Protein AF-A0A0A9YC01-F1 (afdb_monomer_lite)

Radius of gyration: 31.54 Å; chains: 1; bounding box: 57×71×94 Å

InterPro domains:
  IPR046341 SET domain superfamily [SSF82199] (82-150)

pLDDT: mean 72.26, std 22.86, range [33.53, 97.56]

Sequence (169 aa):
MDTLAARDDDSTATSVPEMNAGSTCDSDDGIACEVISNASHTYNSSEVHGPSQYFNRKQLAPLSVLPMAVQPTRMVVHDPRERFQALIQWLRKHGATFGKLDIVEIDSTNRGIVATEDVADDETLLYIPKNLIITSEVARSSEIGTAITKSGIQLRSKHSYIASFLLAE

Foldseek 3Di:
DDDDDDDDDDDDDDDDDDDDDDDDDDDDDDDDDDDDDDDDDDDDDDDDDDDPPDDPPPDDDPPPDDDDDPDPDPPPPDDPVVVVVVVVVVQVVVPKDQPQWDWDDPDPPDIDIDGNDDDDPPDDRIDGDPVVDDDLVNLCPDPQNVVCVVVVDDDPDSVVSVVSSVVVD

Structure (mmCIF, N/CA/C/O backbone):
data_AF-A0A0A9YC01-F1
#
_entry.id   AF-A0A0A9YC01-F1
#
loop_
_atom_site.group_PDB
_atom_site.id
_atom_site.type_symbol
_atom_site.label_atom_id
_atom_site.label_alt_id
_atom_site.label_comp_id
_atom_site.label_asym_id
_atom_site.label_entity_id
_atom_site.label_seq_id
_atom_site.pdbx_PDB_ins_code
_atom_site.Cartn_x
_atom_site.Cartn_y
_atom_site.Cartn_z
_atom_site.occupancy
_atom_site.B_iso_or_equiv
_atom_site.auth_seq_id
_atom_site.auth_comp_id
_atom_site.auth_asym_id
_atom_site.auth_atom_id
_atom_site.pdbx_PDB_model_num
ATOM 1 N N . MET A 1 1 ? 39.406 45.036 -47.400 1.00 53.56 1 MET A N 1
ATOM 2 C CA . MET A 1 1 ? 40.001 45.816 -46.299 1.00 53.56 1 MET A CA 1
ATOM 3 C C . MET A 1 1 ? 39.204 47.097 -46.220 1.00 53.56 1 MET A C 1
ATOM 5 O O . MET A 1 1 ? 39.478 48.003 -46.980 1.00 53.56 1 MET A O 1
ATOM 9 N N . ASP A 1 2 ? 38.159 47.046 -45.407 1.00 44.94 2 ASP A N 1
ATOM 10 C CA . ASP A 1 2 ? 37.061 47.997 -45.174 1.00 44.94 2 ASP A CA 1
ATOM 11 C C . ASP A 1 2 ? 36.289 47.294 -44.023 1.00 44.94 2 ASP A C 1
ATOM 13 O O . ASP A 1 2 ? 36.198 46.066 -44.055 1.00 44.94 2 ASP A O 1
ATOM 17 N N . THR A 1 3 ? 35.813 47.866 -42.918 1.00 52.41 3 THR A N 1
ATOM 18 C CA . THR A 1 3 ? 35.442 49.237 -42.574 1.00 52.41 3 THR A CA 1
ATOM 19 C C . THR A 1 3 ? 35.397 49.350 -41.038 1.00 52.41 3 THR A C 1
ATOM 21 O O . THR A 1 3 ? 35.182 48.367 -40.331 1.00 52.41 3 THR A O 1
ATOM 24 N N . LEU A 1 4 ? 35.586 50.576 -40.555 1.00 53.69 4 LEU A N 1
ATOM 25 C CA . LEU A 1 4 ? 35.363 51.108 -39.205 1.00 53.69 4 LEU A CA 1
ATOM 26 C C . LEU A 1 4 ? 34.050 50.658 -38.526 1.00 53.69 4 LEU A C 1
ATOM 28 O O . LEU A 1 4 ? 33.025 50.576 -39.195 1.00 53.69 4 LEU A O 1
ATOM 32 N N . ALA A 1 5 ? 34.037 50.564 -37.190 1.00 53.81 5 ALA A N 1
ATOM 33 C CA . ALA A 1 5 ? 33.468 51.602 -36.307 1.00 53.81 5 ALA A CA 1
ATOM 34 C C . ALA A 1 5 ? 33.133 51.065 -34.901 1.00 53.81 5 ALA A C 1
ATOM 36 O O . ALA A 1 5 ? 32.522 50.013 -34.736 1.00 53.81 5 ALA A O 1
ATOM 37 N N . ALA A 1 6 ? 33.529 51.853 -33.905 1.00 57.91 6 ALA A N 1
ATOM 38 C CA . ALA A 1 6 ? 33.191 51.739 -32.494 1.00 57.91 6 ALA A CA 1
ATOM 39 C C . ALA A 1 6 ? 31.747 52.188 -32.186 1.00 57.91 6 ALA A C 1
ATOM 41 O O . ALA A 1 6 ? 31.170 52.956 -32.962 1.00 57.91 6 ALA A O 1
ATOM 42 N N . ARG A 1 7 ? 31.226 51.745 -31.029 1.00 53.31 7 ARG A N 1
ATOM 43 C CA . ARG A 1 7 ? 30.241 52.398 -30.129 1.00 53.31 7 ARG A CA 1
ATOM 44 C C . ARG A 1 7 ? 29.934 51.419 -28.984 1.00 53.31 7 ARG A C 1
ATOM 46 O O . ARG A 1 7 ? 29.529 50.296 -29.260 1.00 53.31 7 ARG A O 1
ATOM 53 N N . ASP A 1 8 ? 30.437 51.655 -27.777 1.00 53.22 8 ASP A N 1
ATOM 54 C CA . ASP A 1 8 ? 29.921 52.546 -26.718 1.00 53.22 8 ASP A CA 1
ATOM 55 C C . ASP A 1 8 ? 28.608 52.051 -26.090 1.00 53.22 8 ASP A C 1
ATOM 57 O O . ASP A 1 8 ? 27.549 52.071 -26.715 1.00 53.22 8 ASP A O 1
ATOM 61 N N . ASP A 1 9 ? 28.779 51.583 -24.851 1.00 58.91 9 ASP A N 1
ATOM 62 C CA . ASP A 1 9 ? 27.928 51.660 -23.660 1.00 58.91 9 ASP A CA 1
ATOM 63 C C . ASP A 1 9 ? 26.501 52.220 -23.808 1.00 58.91 9 ASP A C 1
ATOM 65 O O . ASP A 1 9 ? 26.312 53.377 -24.179 1.00 58.91 9 ASP A O 1
ATOM 69 N N . ASP A 1 10 ? 25.510 51.465 -23.317 1.00 53.53 10 ASP A N 1
ATOM 70 C CA . ASP A 1 10 ? 24.483 52.071 -22.465 1.00 53.53 10 ASP A CA 1
ATOM 71 C C . ASP A 1 10 ? 23.926 51.087 -21.427 1.00 53.53 10 ASP A C 1
ATOM 73 O O . ASP A 1 10 ? 23.672 49.906 -21.672 1.00 53.53 10 ASP A O 1
ATOM 77 N N . SER A 1 11 ? 23.777 51.639 -20.234 1.00 54.09 11 SER A N 1
ATOM 78 C CA . SER A 1 11 ? 23.352 51.050 -18.983 1.00 54.09 11 SER A CA 1
ATOM 79 C C . SER A 1 11 ? 21.847 51.238 -18.846 1.00 54.09 11 SER A C 1
ATOM 81 O O . SER A 1 11 ? 21.356 52.355 -18.944 1.00 54.09 11 SER A O 1
ATOM 83 N N . THR A 1 12 ? 21.090 50.185 -18.545 1.00 55.53 12 THR A N 1
ATOM 84 C CA . THR A 1 12 ? 19.747 50.357 -17.969 1.00 55.53 12 THR A CA 1
ATOM 85 C C . THR A 1 12 ? 19.464 49.267 -16.947 1.00 55.53 12 THR A C 1
ATOM 87 O O . THR A 1 12 ? 18.975 48.176 -17.238 1.00 55.53 12 THR A O 1
ATOM 90 N N . ALA A 1 13 ? 19.777 49.606 -15.696 1.00 51.44 13 ALA A N 1
ATOM 91 C CA . ALA A 1 13 ? 19.195 48.989 -14.520 1.00 51.44 13 ALA A CA 1
ATOM 92 C C . ALA A 1 13 ? 17.668 49.109 -14.613 1.00 51.44 13 ALA A C 1
ATOM 94 O O . ALA A 1 13 ? 17.114 50.202 -14.509 1.00 51.44 13 ALA A O 1
ATOM 95 N N . THR A 1 14 ? 16.993 47.982 -14.827 1.00 50.03 14 THR A N 1
ATOM 96 C CA . THR A 1 14 ? 15.535 47.913 -14.734 1.00 50.03 14 THR A CA 1
ATOM 97 C C . THR A 1 14 ? 15.190 47.471 -13.319 1.00 50.03 14 THR A C 1
ATOM 99 O O . THR A 1 14 ? 15.386 46.320 -12.934 1.00 50.03 14 THR A O 1
ATOM 102 N N . SER A 1 15 ? 14.738 48.436 -12.528 1.00 48.41 15 SER A N 1
ATOM 103 C CA . SER A 1 15 ? 14.103 48.264 -11.230 1.00 48.41 15 SER A CA 1
ATOM 104 C C . SER A 1 15 ? 12.885 47.347 -11.363 1.00 48.41 15 SER A C 1
ATOM 106 O O . SER A 1 15 ? 11.925 47.658 -12.065 1.0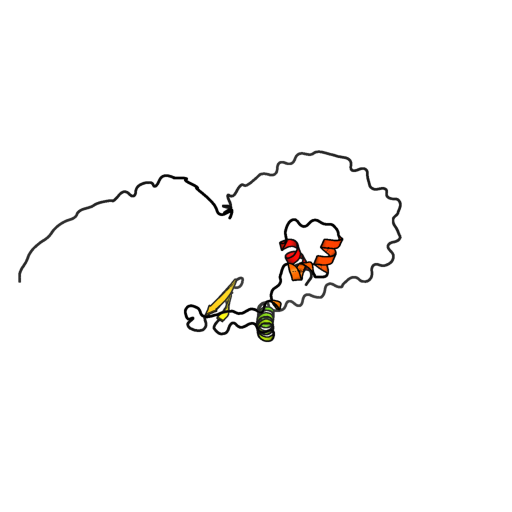0 48.41 15 SER A O 1
ATOM 108 N N . VAL A 1 16 ? 12.933 46.202 -10.684 1.00 56.03 16 VAL A N 1
ATOM 109 C CA . VAL A 1 16 ? 11.791 45.292 -10.560 1.00 56.03 16 VAL A CA 1
ATOM 110 C C . VAL A 1 16 ? 10.812 45.891 -9.541 1.00 56.03 16 VAL A C 1
ATOM 112 O O . VAL A 1 16 ? 11.242 46.235 -8.438 1.00 56.03 16 VAL A O 1
ATOM 115 N N . PRO A 1 17 ? 9.522 46.048 -9.879 1.00 55.78 17 PRO A N 1
ATOM 116 C CA . PRO A 1 17 ? 8.529 46.589 -8.962 1.00 55.78 17 PRO A CA 1
ATOM 117 C C . PRO A 1 17 ? 8.133 45.577 -7.877 1.00 55.78 17 PRO A C 1
ATOM 119 O O . PRO A 1 17 ? 7.863 44.409 -8.159 1.00 55.78 17 PRO A O 1
ATOM 122 N N . GLU A 1 18 ? 8.053 46.075 -6.639 1.00 49.81 18 GLU A N 1
ATOM 123 C CA . GLU A 1 18 ? 7.327 45.474 -5.516 1.00 49.81 18 GLU A CA 1
ATOM 124 C C . GLU A 1 18 ? 5.909 45.081 -5.955 1.00 49.81 18 GLU A C 1
ATOM 126 O O . GLU A 1 18 ? 5.060 45.936 -6.222 1.00 49.81 18 GLU A O 1
ATOM 131 N N . MET A 1 19 ? 5.637 43.776 -6.017 1.00 45.41 19 MET A N 1
ATOM 132 C CA . MET A 1 19 ? 4.277 43.265 -6.142 1.00 45.41 19 MET A CA 1
ATOM 133 C C . MET A 1 19 ? 3.652 43.158 -4.757 1.00 45.41 19 MET A C 1
ATOM 135 O O . MET A 1 19 ? 3.989 42.306 -3.937 1.00 45.41 19 MET A O 1
ATOM 139 N N . ASN A 1 20 ? 2.743 44.099 -4.538 1.00 47.31 20 ASN A N 1
ATOM 140 C CA . ASN A 1 20 ? 1.895 44.256 -3.378 1.00 47.31 20 ASN A CA 1
ATOM 141 C C . ASN A 1 20 ? 0.889 43.098 -3.260 1.00 47.31 20 ASN A C 1
ATOM 143 O O . ASN A 1 20 ? 0.374 42.590 -4.259 1.00 47.31 20 ASN A O 1
ATOM 147 N N . ALA A 1 21 ? 0.601 42.717 -2.018 1.00 49.75 21 ALA A N 1
ATOM 148 C CA . ALA A 1 21 ? -0.351 41.684 -1.646 1.00 49.75 21 ALA A CA 1
ATOM 149 C C . ALA A 1 21 ? -1.779 42.071 -2.072 1.00 49.75 21 ALA A C 1
ATOM 151 O O . ALA A 1 21 ? -2.364 43.019 -1.551 1.00 49.75 21 ALA A O 1
ATOM 152 N N . GLY A 1 22 ? -2.343 41.312 -3.013 1.00 43.59 22 GLY A N 1
ATOM 153 C CA . GLY A 1 22 ? -3.722 41.430 -3.481 1.00 43.59 22 GLY A CA 1
ATOM 154 C C . GLY A 1 22 ? -4.487 40.141 -3.216 1.00 43.59 22 GLY A C 1
ATOM 155 O O . GLY A 1 22 ? -4.502 39.236 -4.041 1.00 43.59 22 GLY A O 1
ATOM 156 N N . SER A 1 23 ? -5.098 40.070 -2.036 1.00 48.59 23 SER A N 1
ATOM 157 C CA . SER A 1 23 ? -6.097 39.077 -1.646 1.00 48.59 23 SER A CA 1
ATOM 158 C C . SER A 1 23 ? -7.408 39.323 -2.400 1.00 48.59 23 SER A C 1
ATOM 160 O O . SER A 1 23 ? -8.100 40.295 -2.102 1.00 48.59 23 SER A O 1
ATOM 162 N N . THR A 1 24 ? -7.794 38.405 -3.287 1.00 46.06 24 THR A N 1
ATOM 163 C CA . THR A 1 24 ? -9.198 38.177 -3.669 1.00 46.06 24 THR A CA 1
ATOM 164 C C . THR A 1 24 ? -9.437 36.677 -3.766 1.00 46.06 24 THR A C 1
ATOM 166 O O . THR A 1 24 ? -8.980 36.022 -4.701 1.00 46.06 24 THR A O 1
ATOM 169 N N . CYS A 1 25 ? -10.112 36.139 -2.756 1.00 41.53 25 CYS A N 1
ATOM 170 C CA . CYS A 1 25 ? -10.679 34.805 -2.735 1.00 41.53 25 CYS A CA 1
ATOM 171 C C . CYS A 1 25 ? -12.145 34.919 -3.159 1.00 41.53 25 CYS A C 1
ATOM 173 O O . CYS A 1 25 ? -12.933 35.544 -2.456 1.00 41.53 25 CYS A O 1
ATOM 175 N N . ASP A 1 26 ? -12.495 34.323 -4.297 1.00 36.66 26 ASP A N 1
ATOM 176 C CA . ASP A 1 26 ? -13.886 34.093 -4.679 1.00 36.66 26 ASP A CA 1
ATOM 177 C C . ASP A 1 26 ? -14.043 32.653 -5.190 1.00 36.66 26 ASP A C 1
ATOM 179 O O . ASP A 1 26 ? -13.458 32.262 -6.199 1.00 36.66 26 ASP A O 1
ATOM 183 N N . SER A 1 27 ? -14.835 31.914 -4.411 1.00 47.81 27 SER A N 1
ATOM 184 C CA . SER A 1 27 ? -15.658 30.741 -4.723 1.00 47.81 27 SER A CA 1
ATOM 185 C C . SER A 1 27 ? -15.064 29.359 -5.041 1.00 47.81 27 SER A C 1
ATOM 187 O O . SER A 1 27 ? -14.487 29.101 -6.091 1.00 47.81 27 SER A O 1
ATOM 189 N N . ASP A 1 28 ? -15.435 28.454 -4.124 1.00 49.78 28 ASP A N 1
ATOM 190 C CA . ASP A 1 28 ? -16.033 27.136 -4.377 1.00 49.78 28 ASP A CA 1
ATOM 191 C C . ASP A 1 28 ? -15.134 26.029 -4.932 1.00 49.78 28 ASP A C 1
ATOM 193 O O . ASP A 1 28 ? -15.260 25.624 -6.077 1.00 49.78 28 ASP A O 1
ATOM 197 N N . ASP A 1 29 ? -14.291 25.469 -4.059 1.00 47.25 29 ASP A N 1
ATOM 198 C CA . ASP A 1 29 ? -14.297 24.023 -3.796 1.00 47.25 29 ASP A CA 1
ATOM 199 C C . ASP A 1 29 ? -13.506 23.721 -2.511 1.00 47.25 29 ASP A C 1
ATOM 201 O O . ASP A 1 29 ? -12.333 24.063 -2.355 1.00 47.25 29 ASP A O 1
ATOM 205 N N . GLY A 1 30 ? -14.189 23.125 -1.532 1.00 48.56 30 GLY A N 1
ATOM 206 C CA . GLY A 1 30 ? -13.723 22.952 -0.157 1.00 48.56 30 GLY A CA 1
ATOM 207 C C . GLY A 1 30 ? -12.569 21.963 0.015 1.00 48.56 30 GLY A C 1
ATOM 208 O O . GLY A 1 30 ? -12.777 20.847 0.492 1.00 48.56 30 GLY A O 1
ATOM 209 N N . ILE A 1 31 ? -11.343 22.402 -0.270 1.00 43.34 31 ILE A N 1
ATOM 210 C CA . ILE A 1 31 ? -10.109 21.746 0.175 1.00 43.34 31 ILE A CA 1
ATOM 211 C C . ILE A 1 31 ? -9.271 22.766 0.948 1.00 43.34 31 ILE A C 1
ATOM 213 O O . ILE A 1 31 ? -8.643 23.657 0.382 1.00 43.34 31 ILE A O 1
ATOM 217 N N . ALA A 1 32 ? -9.291 22.646 2.276 1.00 37.47 32 ALA A N 1
ATOM 218 C CA . ALA A 1 32 ? -8.496 23.474 3.170 1.00 37.47 32 ALA A CA 1
ATOM 219 C C . ALA A 1 32 ? -6.999 23.158 3.006 1.00 37.47 32 ALA A C 1
ATOM 221 O O . ALA A 1 32 ? -6.523 22.103 3.424 1.00 37.47 32 ALA A O 1
ATOM 222 N N . CYS A 1 33 ? -6.259 24.095 2.414 1.00 35.12 33 CYS A N 1
ATOM 223 C CA . CYS A 1 33 ? -4.809 24.190 2.539 1.00 35.12 33 CYS A CA 1
ATOM 224 C C . CYS A 1 33 ? -4.473 24.814 3.900 1.00 35.12 33 CYS A C 1
ATOM 226 O O . CYS A 1 33 ? -4.524 26.034 4.049 1.00 35.12 33 CYS A O 1
ATOM 228 N N . GLU A 1 34 ? -4.120 24.002 4.898 1.00 38.44 34 GLU A N 1
ATOM 229 C CA . GLU A 1 34 ? -3.491 24.516 6.118 1.00 38.44 34 GLU A CA 1
ATOM 230 C C . GLU A 1 34 ? -1.980 24.658 5.911 1.00 38.44 34 GLU A C 1
ATOM 232 O O . GLU A 1 34 ? -1.221 23.692 5.828 1.00 38.44 34 GLU A O 1
ATOM 237 N N . VAL A 1 35 ? -1.560 25.918 5.826 1.00 37.72 35 VAL A N 1
ATOM 238 C CA . VAL A 1 35 ? -0.180 26.373 5.965 1.00 37.72 35 VAL A CA 1
ATOM 239 C C . VAL A 1 35 ? 0.242 26.160 7.420 1.00 37.72 35 VAL A C 1
ATOM 241 O O . VAL A 1 35 ? -0.359 26.717 8.336 1.00 37.72 35 VAL A O 1
ATOM 244 N N . ILE A 1 36 ? 1.288 25.364 7.646 1.00 36.97 36 ILE A N 1
ATOM 245 C CA . ILE A 1 36 ? 1.838 25.120 8.984 1.00 36.97 36 ILE A CA 1
ATOM 246 C C . ILE A 1 36 ? 2.672 26.340 9.396 1.00 36.97 36 ILE A C 1
ATOM 248 O O . ILE A 1 36 ? 3.859 26.444 9.092 1.00 36.97 36 ILE A O 1
ATOM 252 N N . SER A 1 37 ? 2.041 27.286 10.087 1.00 38.72 37 SER A N 1
ATOM 253 C CA . SER A 1 37 ? 2.726 28.345 10.826 1.00 38.72 37 SER A CA 1
ATOM 254 C C . SER A 1 37 ? 3.176 27.820 12.194 1.00 38.72 37 SER A C 1
ATOM 256 O O . SER A 1 37 ? 2.353 27.427 13.020 1.00 38.72 37 SER A O 1
ATOM 258 N N . ASN A 1 38 ? 4.488 27.836 12.436 1.00 39.09 38 ASN A N 1
ATOM 259 C CA . ASN A 1 38 ? 5.104 27.525 13.726 1.00 39.09 38 ASN A CA 1
ATOM 260 C C . ASN A 1 38 ? 4.626 28.501 14.813 1.00 39.09 38 ASN A C 1
ATOM 262 O O . ASN A 1 38 ? 4.976 29.680 14.784 1.00 39.09 38 ASN A O 1
ATOM 266 N N . ALA A 1 39 ? 3.896 27.994 15.806 1.00 39.44 39 ALA A N 1
ATOM 267 C CA . ALA A 1 39 ? 3.596 28.710 17.040 1.00 39.44 39 ALA A CA 1
ATOM 268 C C . ALA A 1 39 ? 4.060 27.878 18.243 1.00 39.44 39 ALA A C 1
ATOM 270 O O . ALA A 1 39 ? 3.419 26.913 18.658 1.00 39.44 39 ALA A O 1
ATOM 271 N N . SER A 1 40 ? 5.204 28.271 18.799 1.00 39.59 40 SER A N 1
ATOM 272 C CA . SER A 1 40 ? 5.702 27.820 20.094 1.00 39.59 40 SER A CA 1
ATOM 273 C C . SER A 1 40 ? 4.788 28.356 21.197 1.00 39.59 40 SER A C 1
ATOM 275 O O . SER A 1 40 ? 4.897 29.521 21.573 1.00 39.59 40 SER A O 1
ATOM 277 N N . HIS A 1 41 ? 3.893 27.521 21.727 1.00 38.28 41 HIS A N 1
ATOM 278 C CA . HIS A 1 41 ? 3.134 27.849 22.932 1.00 38.28 41 HIS A CA 1
ATOM 279 C C . HIS A 1 41 ? 3.797 27.241 24.168 1.00 38.28 41 HIS A C 1
ATOM 281 O O . HIS A 1 41 ? 3.925 26.027 24.320 1.00 38.28 41 HIS A O 1
ATOM 287 N N . THR A 1 42 ? 4.224 28.133 25.056 1.00 40.09 42 THR A N 1
ATOM 288 C CA . THR A 1 42 ? 4.687 27.849 26.408 1.00 40.09 42 THR A CA 1
ATOM 289 C C . THR A 1 42 ? 3.542 27.286 27.253 1.00 40.09 42 THR A C 1
ATOM 291 O O . THR A 1 42 ? 2.436 27.824 27.292 1.00 40.09 42 THR A O 1
ATOM 294 N N . TYR A 1 43 ? 3.820 26.169 27.922 1.00 33.53 43 TYR A N 1
ATOM 295 C CA . TYR A 1 43 ? 2.900 25.474 28.816 1.00 33.53 43 TYR A CA 1
ATOM 296 C C . TYR A 1 43 ? 2.786 26.268 30.124 1.00 33.53 43 TYR A C 1
ATOM 298 O O . TYR A 1 43 ? 3.769 26.395 30.854 1.00 33.53 43 TYR A O 1
ATOM 306 N N . ASN A 1 44 ? 1.608 26.822 30.413 1.00 35.75 44 ASN A N 1
ATOM 307 C CA . ASN A 1 44 ? 1.328 27.458 31.695 1.00 35.75 44 ASN A CA 1
ATOM 308 C C . ASN A 1 44 ? 0.657 26.431 32.614 1.00 35.75 44 ASN A C 1
ATOM 310 O O . ASN A 1 44 ? -0.398 25.887 32.289 1.00 35.75 44 ASN A O 1
ATOM 314 N N . SER A 1 45 ? 1.321 26.128 33.726 1.00 43.97 45 SER A N 1
ATOM 315 C CA . SER A 1 45 ? 0.906 25.134 34.710 1.00 43.97 45 SER A CA 1
ATOM 316 C C . SER A 1 45 ? 0.250 25.854 35.885 1.00 43.97 45 SER A C 1
ATOM 318 O O . SER A 1 45 ? 0.937 26.514 36.662 1.00 43.97 45 SER A O 1
ATOM 320 N N . SER A 1 46 ? -1.071 25.737 36.018 1.00 40.84 46 SER A N 1
ATOM 321 C CA . SER A 1 46 ? -1.787 26.081 37.249 1.00 40.84 46 SER A CA 1
ATOM 322 C C . SER A 1 46 ? -3.061 25.239 37.404 1.00 40.84 46 SER A C 1
ATOM 324 O O . SER A 1 46 ? -4.060 25.404 36.713 1.00 40.84 46 SER A O 1
ATOM 326 N N . GLU A 1 47 ? -2.931 24.261 38.299 1.00 43.75 47 GLU A N 1
ATOM 327 C CA . GLU A 1 47 ? -3.896 23.731 39.271 1.00 43.75 47 GLU A CA 1
ATOM 328 C C . GLU A 1 47 ? -5.395 24.047 39.106 1.00 43.75 47 GLU A C 1
ATOM 330 O O . GLU A 1 47 ? -5.804 25.191 39.265 1.00 43.75 47 GLU A O 1
ATOM 335 N N . VAL A 1 48 ? -6.231 22.995 39.049 1.00 48.81 48 VAL A N 1
ATOM 336 C CA . VAL A 1 48 ? -7.470 22.929 39.855 1.00 48.81 48 VAL A CA 1
ATOM 337 C C . VAL A 1 48 ? -7.699 21.493 40.348 1.00 48.81 48 VAL A C 1
ATOM 339 O O . VAL A 1 48 ? -7.810 20.547 39.570 1.00 48.81 48 VAL A O 1
ATOM 342 N N . HIS A 1 49 ? -7.763 21.355 41.672 1.00 42.19 49 HIS A N 1
ATOM 343 C CA . HIS A 1 49 ? -8.141 20.159 42.420 1.00 42.19 49 HIS A CA 1
ATOM 344 C C . HIS A 1 49 ? -9.629 19.805 42.250 1.00 42.19 49 HIS A C 1
ATOM 346 O O . HIS A 1 49 ? -10.495 20.667 42.376 1.00 42.19 49 HIS A O 1
ATOM 352 N N . GLY A 1 50 ? -9.934 18.511 42.128 1.00 39.66 50 GLY A N 1
ATOM 353 C CA . GLY A 1 50 ? -11.267 17.958 42.380 1.00 39.66 50 GLY A CA 1
ATOM 354 C C . GLY A 1 50 ? -11.158 16.546 42.975 1.00 39.66 50 GLY A C 1
ATOM 355 O O . GLY A 1 50 ? -10.452 15.714 42.402 1.00 39.66 50 GLY A O 1
ATOM 356 N N . PRO A 1 51 ? -11.800 16.235 44.118 1.00 45.16 51 PRO A N 1
ATOM 357 C CA . PRO A 1 51 ? -11.705 14.914 44.728 1.00 45.16 51 PRO A CA 1
ATOM 358 C C . PRO A 1 51 ? -12.619 13.925 43.990 1.00 45.16 51 PRO A C 1
ATOM 360 O O . PRO A 1 51 ? -13.840 13.954 44.129 1.00 45.16 51 PRO A O 1
ATOM 363 N N . SER A 1 52 ? -12.019 13.017 43.218 1.00 46.22 52 SER A N 1
ATOM 364 C CA . SER A 1 52 ? -12.717 11.886 42.596 1.00 46.22 52 SER A CA 1
ATOM 365 C C . SER A 1 52 ? -13.061 10.829 43.651 1.00 46.22 52 SER A C 1
ATOM 367 O O . SER A 1 52 ? -12.322 9.867 43.866 1.00 46.22 52 SER A O 1
ATOM 369 N N . GLN A 1 53 ? -14.194 11.008 44.327 1.00 49.75 53 GLN A N 1
ATOM 370 C CA . GLN A 1 53 ? -14.780 10.014 45.224 1.00 49.75 53 GLN A CA 1
ATOM 371 C C . GLN A 1 53 ? -15.656 9.012 44.466 1.00 49.75 53 GLN A C 1
ATOM 373 O O . GLN A 1 53 ? -16.865 9.058 44.609 1.00 49.75 53 GLN A O 1
ATOM 378 N N . TYR A 1 54 ? -15.070 8.080 43.711 1.00 52.91 54 TYR A N 1
ATOM 379 C CA . TYR A 1 54 ? -15.752 6.829 43.339 1.00 52.91 54 TYR A CA 1
ATOM 380 C C . TYR A 1 54 ? -14.727 5.730 43.057 1.00 52.91 54 TYR A C 1
ATOM 382 O O . TYR A 1 54 ? -14.371 5.489 41.913 1.00 52.91 54 TYR A O 1
ATOM 390 N N . PHE A 1 55 ? -14.261 5.029 44.092 1.00 46.41 55 PHE A N 1
ATOM 391 C CA . PHE A 1 55 ? -13.776 3.656 43.918 1.00 46.41 55 PHE A CA 1
ATOM 392 C C . PHE A 1 55 ? -14.081 2.848 45.179 1.00 46.41 55 PHE A C 1
ATOM 394 O O . PHE A 1 55 ? -13.347 2.837 46.166 1.00 46.41 55 PHE A O 1
ATOM 401 N N . ASN A 1 56 ? -15.244 2.202 45.153 1.00 43.78 56 ASN A N 1
ATOM 402 C CA . ASN A 1 56 ? -15.724 1.335 46.214 1.00 43.78 56 ASN A CA 1
ATOM 403 C C . ASN A 1 56 ? -14.931 0.013 46.159 1.00 43.78 56 ASN A C 1
ATOM 405 O O . ASN A 1 56 ? -15.178 -0.857 45.328 1.00 43.78 56 ASN A O 1
ATOM 409 N N . ARG A 1 57 ? -13.911 -0.104 47.016 1.00 49.50 57 ARG A N 1
ATOM 410 C CA . ARG A 1 57 ? -12.894 -1.175 47.052 1.00 49.50 57 ARG A CA 1
ATOM 411 C C . ARG A 1 57 ? -13.386 -2.467 47.724 1.00 49.50 57 ARG A C 1
ATOM 413 O O . ARG A 1 57 ? -12.670 -3.056 48.532 1.00 49.50 57 ARG A O 1
ATOM 420 N N . LYS A 1 58 ? -14.613 -2.910 47.455 1.00 50.81 58 LYS A N 1
ATOM 421 C CA . LYS A 1 58 ? -15.166 -4.135 48.061 1.00 50.81 58 LYS A CA 1
ATOM 422 C C . LYS A 1 58 ? -15.848 -5.034 47.037 1.00 50.81 58 LYS A C 1
ATOM 424 O O . LYS A 1 58 ? -17.018 -5.346 47.180 1.00 50.81 58 LYS A O 1
ATOM 429 N N . GLN A 1 59 ? -15.090 -5.458 46.028 1.00 56.09 59 GLN A N 1
ATOM 430 C CA . GLN A 1 59 ? -15.313 -6.707 45.286 1.00 56.09 59 GLN A CA 1
ATOM 431 C C . GLN A 1 59 ? -14.112 -6.949 44.360 1.00 56.09 59 GLN A C 1
ATOM 433 O O . GLN A 1 59 ? -14.166 -6.744 43.154 1.00 56.09 59 GLN A O 1
ATOM 438 N N . LEU A 1 60 ? -12.979 -7.340 44.943 1.00 51.16 60 LEU A N 1
ATOM 439 C CA . LEU A 1 60 ? -11.898 -7.951 44.172 1.00 51.16 60 LEU A CA 1
ATOM 440 C C . LEU A 1 60 ? -12.177 -9.452 44.156 1.00 51.16 60 LEU A C 1
ATOM 442 O O . LEU A 1 60 ? -12.007 -10.130 45.168 1.00 51.16 60 LEU A O 1
ATOM 446 N N . ALA A 1 61 ? -12.671 -9.948 43.022 1.00 56.97 61 ALA A N 1
ATOM 447 C CA . ALA A 1 61 ? -12.684 -11.375 42.741 1.00 56.97 61 ALA A CA 1
ATOM 448 C C . ALA A 1 61 ? -11.239 -11.915 42.790 1.00 56.97 61 ALA A C 1
ATOM 450 O O . ALA A 1 61 ? -10.305 -11.182 42.444 1.00 56.97 61 ALA A O 1
ATOM 451 N N . PRO A 1 62 ? -11.020 -13.172 43.212 1.00 52.22 62 PRO A N 1
ATOM 452 C CA . PRO A 1 62 ? -9.694 -13.766 43.170 1.00 52.22 62 PRO A CA 1
ATOM 453 C C . PRO A 1 62 ? -9.223 -13.839 41.712 1.00 52.22 62 PRO A C 1
ATOM 455 O O . PRO A 1 62 ? -9.840 -14.519 40.889 1.00 52.22 62 PRO A O 1
ATOM 458 N N . LEU A 1 63 ? -8.128 -13.130 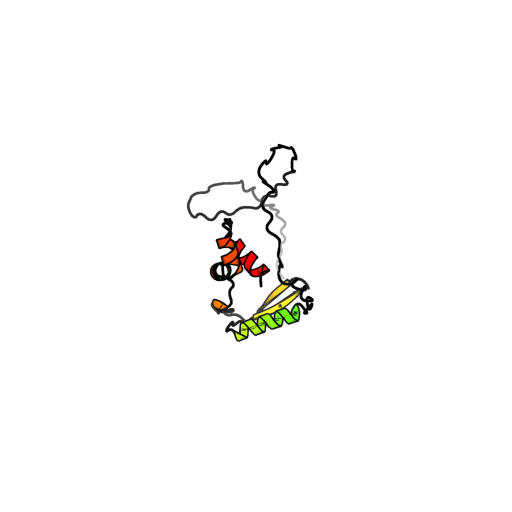41.409 1.00 50.59 63 LEU A N 1
ATOM 459 C CA . LEU A 1 63 ? -7.355 -13.246 40.170 1.00 50.59 63 LEU A CA 1
ATOM 460 C C . LEU A 1 63 ? -6.788 -14.668 40.083 1.00 50.59 63 LEU A C 1
ATOM 462 O O . LEU A 1 63 ? -5.642 -14.936 40.436 1.00 50.59 63 LEU A O 1
ATOM 466 N N . SER A 1 64 ? -7.634 -15.604 39.673 1.00 53.84 64 SER A N 1
ATOM 467 C CA . SER A 1 64 ? -7.247 -16.973 39.388 1.00 53.84 64 SER A CA 1
ATOM 468 C C . SER A 1 64 ? -6.752 -17.033 37.948 1.00 53.84 64 SER A C 1
ATOM 470 O O . SER A 1 64 ? -7.515 -16.955 36.996 1.00 53.84 64 SER A O 1
ATOM 472 N N . VAL A 1 65 ? -5.427 -17.151 37.848 1.00 52.41 65 VAL A N 1
ATOM 473 C CA . VAL A 1 65 ? -4.676 -17.727 36.728 1.00 52.41 65 VAL A CA 1
ATOM 474 C C . VAL A 1 65 ? -4.908 -17.039 35.378 1.00 52.41 65 VAL A C 1
ATOM 476 O O . VAL A 1 65 ? -5.633 -17.529 34.517 1.00 52.41 65 VAL A O 1
ATOM 479 N N . LEU A 1 66 ? -4.198 -15.929 35.155 1.00 50.53 66 LEU A N 1
ATOM 480 C CA . LEU A 1 66 ? -3.902 -15.489 33.791 1.00 50.53 66 LEU A CA 1
ATOM 481 C C . LEU A 1 66 ? -2.972 -16.533 33.145 1.00 50.53 66 LEU A C 1
ATOM 483 O O . LEU A 1 66 ? -1.890 -16.784 33.691 1.00 50.53 66 LEU A O 1
ATOM 487 N N . PRO A 1 67 ? -3.356 -17.172 32.028 1.00 49.59 67 PRO A N 1
ATOM 488 C CA . PRO A 1 67 ? -2.476 -18.100 31.350 1.00 49.59 67 PRO A CA 1
ATOM 489 C C . PRO A 1 67 ? -1.346 -17.337 30.652 1.00 49.59 67 PRO A C 1
ATOM 491 O O . PRO A 1 67 ? -1.573 -16.444 29.845 1.00 49.59 67 PRO A O 1
ATOM 494 N N . MET A 1 68 ? -0.139 -17.782 30.991 1.00 46.16 68 MET A N 1
ATOM 495 C CA . MET A 1 68 ? 1.115 -17.708 30.246 1.00 46.16 68 MET A CA 1
ATOM 496 C C . MET A 1 68 ? 1.644 -16.321 29.881 1.00 46.16 68 MET A C 1
ATOM 498 O O . MET A 1 68 ? 1.199 -15.655 28.952 1.00 46.16 68 MET A O 1
ATOM 502 N N . ALA A 1 69 ? 2.736 -15.976 30.565 1.00 51.81 69 ALA A N 1
ATOM 503 C CA . ALA A 1 69 ? 3.756 -15.084 30.051 1.00 51.81 69 ALA A CA 1
ATOM 504 C C . ALA A 1 69 ? 4.089 -15.475 28.601 1.00 51.81 69 ALA A C 1
ATOM 506 O O . ALA A 1 69 ? 4.742 -16.491 28.353 1.00 51.81 69 ALA A O 1
ATOM 507 N N . VAL A 1 70 ? 3.611 -14.668 27.654 1.00 58.16 70 VAL A N 1
ATOM 508 C CA . VAL A 1 70 ? 4.117 -14.644 26.286 1.00 58.16 70 VAL A CA 1
ATOM 509 C C . VAL A 1 70 ? 5.589 -14.296 26.427 1.00 58.16 70 VAL A C 1
ATOM 511 O O . VAL A 1 70 ? 5.938 -13.173 26.793 1.00 58.16 70 VAL A O 1
ATOM 514 N N . GLN A 1 71 ? 6.461 -15.290 26.265 1.00 49.72 71 GLN A N 1
ATOM 515 C CA . GLN A 1 71 ? 7.886 -15.011 26.261 1.00 49.72 71 GLN A CA 1
ATOM 516 C C . GLN A 1 71 ? 8.153 -14.047 25.106 1.00 49.72 71 GLN A C 1
ATOM 518 O O . GLN A 1 71 ? 7.640 -14.292 24.012 1.00 49.72 71 GLN A O 1
ATOM 523 N N . PRO A 1 72 ? 8.913 -12.958 25.321 1.00 53.62 72 PRO A N 1
ATOM 524 C CA . PRO A 1 72 ? 9.273 -12.064 24.238 1.00 53.62 72 PRO A CA 1
ATOM 525 C C . PRO A 1 72 ? 10.040 -12.897 23.222 1.00 53.62 72 PRO A C 1
ATOM 527 O O . PRO A 1 72 ? 11.150 -13.367 23.489 1.00 53.62 72 PRO A O 1
ATOM 530 N N . THR A 1 73 ? 9.409 -13.145 22.080 1.00 58.75 73 THR A N 1
ATOM 531 C CA . THR A 1 73 ? 10.024 -13.837 20.960 1.00 58.75 73 THR A CA 1
ATOM 532 C C . THR A 1 73 ? 11.323 -13.102 20.679 1.00 58.75 73 THR A C 1
ATOM 534 O O . THR A 1 73 ? 11.310 -11.906 20.385 1.00 58.75 73 THR A O 1
ATOM 537 N N . ARG A 1 74 ? 12.457 -13.787 20.866 1.00 51.09 74 ARG A N 1
ATOM 538 C CA . ARG A 1 74 ? 13.789 -13.258 20.569 1.00 51.09 74 ARG A CA 1
ATOM 539 C C . ARG A 1 74 ? 13.720 -12.640 19.179 1.00 51.09 74 ARG A C 1
ATOM 541 O O . ARG A 1 74 ? 13.560 -13.376 18.208 1.00 51.09 74 ARG A O 1
ATOM 548 N N . MET A 1 75 ? 13.792 -11.311 19.094 1.00 48.88 75 MET A N 1
ATOM 549 C CA . MET A 1 75 ? 13.751 -10.626 17.809 1.00 48.88 75 MET A CA 1
ATOM 550 C C . MET A 1 75 ? 14.974 -11.082 17.028 1.00 48.88 75 MET A C 1
ATOM 552 O O . MET A 1 75 ? 16.101 -10.690 17.331 1.00 48.88 75 MET A O 1
ATOM 556 N N . VAL A 1 76 ? 14.766 -11.965 16.057 1.00 65.12 76 VAL A N 1
ATOM 557 C CA . VAL A 1 76 ? 15.787 -12.247 15.062 1.00 65.12 76 VAL A CA 1
ATOM 558 C C . VAL A 1 76 ? 15.950 -10.940 14.299 1.00 65.12 76 VAL A C 1
ATOM 560 O O . VAL A 1 76 ? 15.046 -10.489 13.585 1.00 65.12 76 VAL A O 1
ATOM 563 N N . VAL A 1 77 ? 17.076 -10.274 14.550 1.00 61.25 77 VAL A N 1
ATOM 564 C CA . VAL A 1 77 ? 17.500 -9.100 13.794 1.00 61.25 77 VAL A CA 1
ATOM 565 C C . VAL A 1 77 ? 17.870 -9.621 12.414 1.00 61.25 77 VAL A C 1
ATOM 567 O O . VAL A 1 77 ? 19.001 -10.022 12.166 1.00 61.25 77 VAL A O 1
ATOM 570 N N . HIS A 1 78 ? 16.866 -9.726 11.552 1.00 70.75 78 HIS A N 1
ATOM 571 C CA . HIS A 1 78 ? 17.080 -9.974 10.138 1.00 70.75 78 HIS A CA 1
ATOM 572 C C . HIS A 1 78 ? 17.665 -8.712 9.520 1.00 70.75 78 HIS A C 1
ATOM 574 O O . HIS A 1 78 ? 17.247 -7.604 9.878 1.00 70.75 78 HIS A O 1
ATOM 580 N N . ASP A 1 79 ? 18.591 -8.888 8.583 1.00 82.81 79 ASP A N 1
ATOM 581 C CA . ASP A 1 79 ? 19.087 -7.786 7.772 1.00 82.81 79 ASP A CA 1
ATOM 582 C C . ASP A 1 79 ? 17.876 -7.085 7.110 1.00 82.81 79 ASP A C 1
ATOM 584 O O . ASP A 1 79 ? 17.040 -7.748 6.476 1.00 82.81 79 ASP A O 1
ATOM 588 N N . PRO A 1 80 ? 17.717 -5.755 7.261 1.00 79.88 80 PRO A N 1
ATOM 589 C CA . PRO A 1 80 ? 16.675 -4.993 6.578 1.00 79.88 80 PRO A CA 1
ATOM 590 C C . PRO A 1 80 ? 16.606 -5.242 5.066 1.00 79.88 80 PRO A C 1
ATOM 592 O O . PRO A 1 80 ? 15.533 -5.065 4.477 1.00 79.88 80 PRO A O 1
ATOM 595 N N . ARG A 1 81 ? 17.719 -5.645 4.437 1.00 81.12 81 ARG A N 1
ATOM 596 C CA . ARG A 1 81 ? 17.788 -6.035 3.022 1.00 81.12 81 ARG A CA 1
ATOM 597 C C . ARG A 1 81 ? 17.104 -7.370 2.755 1.00 81.12 81 ARG A C 1
ATOM 599 O O . ARG A 1 81 ? 16.329 -7.463 1.808 1.00 81.12 81 ARG A O 1
ATOM 606 N N . GLU A 1 82 ? 17.302 -8.368 3.612 1.00 86.38 82 GLU A N 1
ATOM 607 C CA . GLU A 1 82 ? 16.644 -9.676 3.496 1.00 86.38 82 GLU A CA 1
ATOM 608 C C . GLU A 1 82 ? 15.125 -9.550 3.643 1.00 86.38 82 GLU A C 1
ATOM 610 O O . GLU A 1 82 ? 14.372 -10.076 2.824 1.00 86.38 82 GLU A O 1
ATOM 615 N N . ARG A 1 83 ? 14.655 -8.787 4.644 1.00 84.88 83 ARG A N 1
ATOM 616 C CA . ARG A 1 83 ? 13.215 -8.521 4.832 1.00 84.88 83 ARG A CA 1
ATOM 617 C C . ARG A 1 83 ? 12.608 -7.826 3.621 1.00 84.88 83 ARG A C 1
ATOM 619 O O . ARG A 1 83 ? 11.484 -8.123 3.222 1.00 84.88 83 ARG A O 1
ATOM 626 N N . PHE A 1 84 ? 13.357 -6.899 3.037 1.00 85.19 84 PHE A N 1
ATOM 627 C CA . PHE A 1 84 ? 12.912 -6.186 1.857 1.00 85.19 84 PHE A CA 1
ATOM 628 C C . PHE A 1 84 ? 12.838 -7.096 0.628 1.00 85.19 84 PHE A C 1
ATOM 630 O O . PHE A 1 84 ? 11.811 -7.129 -0.041 1.00 85.19 84 PHE A O 1
ATOM 637 N N . GLN A 1 85 ? 13.867 -7.904 0.371 1.00 87.75 85 GLN A N 1
ATOM 638 C CA . GLN A 1 85 ? 13.836 -8.894 -0.708 1.00 87.75 85 GLN A CA 1
ATOM 639 C C . GLN A 1 85 ? 12.683 -9.889 -0.534 1.00 87.75 85 GLN A C 1
ATOM 641 O O . GLN A 1 85 ? 11.993 -10.201 -1.506 1.00 87.75 85 GLN A O 1
ATOM 646 N N . ALA A 1 86 ? 12.420 -10.330 0.699 1.00 91.69 86 ALA A N 1
ATOM 647 C CA . ALA A 1 86 ? 11.280 -11.184 1.011 1.00 91.69 86 ALA A CA 1
ATOM 648 C C . ALA A 1 86 ? 9.941 -10.502 0.675 1.00 91.69 86 ALA A C 1
ATOM 650 O O . ALA A 1 86 ? 9.076 -11.135 0.072 1.00 91.69 86 ALA A O 1
ATOM 651 N N . LEU A 1 87 ? 9.785 -9.208 0.983 1.00 91.12 87 LEU A N 1
ATOM 652 C CA . LEU A 1 87 ? 8.607 -8.423 0.597 1.00 91.12 87 LEU A CA 1
ATOM 653 C C . LEU A 1 87 ? 8.436 -8.362 -0.928 1.00 91.12 87 LEU A C 1
ATOM 655 O O . LEU A 1 87 ? 7.341 -8.597 -1.431 1.00 91.12 87 LEU A O 1
ATOM 659 N N . ILE A 1 88 ? 9.507 -8.096 -1.680 1.00 91.50 88 ILE A N 1
ATOM 660 C CA . ILE A 1 88 ? 9.458 -8.020 -3.150 1.00 91.50 88 ILE A CA 1
ATOM 661 C C . ILE A 1 88 ? 9.082 -9.368 -3.770 1.00 91.50 88 ILE A C 1
ATOM 663 O O . ILE A 1 88 ? 8.235 -9.430 -4.665 1.00 91.50 88 ILE A O 1
ATOM 667 N N . GLN A 1 89 ? 9.657 -10.462 -3.271 1.00 93.31 89 GLN A N 1
ATOM 668 C CA . GLN A 1 89 ? 9.291 -11.811 -3.701 1.00 93.31 89 GLN A CA 1
ATOM 669 C C . GLN A 1 89 ? 7.835 -12.134 -3.356 1.00 93.31 89 GLN A C 1
ATOM 671 O O . GLN A 1 89 ? 7.114 -12.692 -4.186 1.00 93.31 89 GLN A O 1
ATOM 676 N N . TRP A 1 90 ? 7.383 -11.750 -2.159 1.00 95.69 90 TRP A N 1
ATOM 677 C CA . TRP A 1 90 ? 6.001 -11.928 -1.731 1.00 95.69 90 TRP A CA 1
ATOM 678 C C . TRP A 1 90 ? 5.028 -11.159 -2.630 1.00 95.69 90 TRP A C 1
ATOM 680 O O . TRP A 1 90 ? 4.042 -11.742 -3.077 1.00 95.69 90 TRP A O 1
ATOM 690 N N . LEU A 1 91 ? 5.326 -9.903 -2.973 1.00 95.25 91 LEU A N 1
ATOM 691 C CA . LEU A 1 91 ? 4.506 -9.094 -3.878 1.00 95.25 91 LEU A CA 1
ATOM 692 C C . LEU A 1 91 ? 4.374 -9.755 -5.257 1.00 95.25 91 LEU A C 1
ATOM 694 O O . LEU A 1 91 ? 3.258 -9.960 -5.737 1.00 95.25 91 LEU A O 1
ATOM 698 N N . ARG A 1 92 ? 5.497 -10.159 -5.868 1.00 94.38 92 ARG A N 1
ATOM 699 C CA . ARG A 1 92 ? 5.502 -10.840 -7.178 1.00 94.38 92 ARG A CA 1
ATOM 700 C C . ARG A 1 92 ? 4.705 -12.141 -7.145 1.00 94.38 92 ARG A C 1
ATOM 702 O O . ARG A 1 92 ? 3.899 -12.395 -8.036 1.00 94.38 92 ARG A O 1
ATOM 709 N N . LYS A 1 93 ? 4.879 -12.940 -6.088 1.00 97.25 93 LYS A N 1
ATOM 710 C CA . LYS A 1 93 ? 4.152 -14.203 -5.894 1.00 97.25 93 LYS A CA 1
ATOM 711 C C . LYS A 1 93 ? 2.631 -14.009 -5.864 1.00 97.25 93 LYS A C 1
ATOM 713 O O . LYS A 1 93 ? 1.911 -14.912 -6.279 1.00 97.25 93 LYS A O 1
ATOM 718 N N . HIS A 1 94 ? 2.146 -12.861 -5.394 1.00 97.50 94 HIS A N 1
ATOM 719 C CA . HIS A 1 94 ? 0.715 -12.573 -5.284 1.00 97.50 94 HIS A CA 1
ATOM 720 C C . HIS A 1 94 ? 0.169 -11.673 -6.405 1.00 97.50 94 HIS A C 1
ATOM 722 O 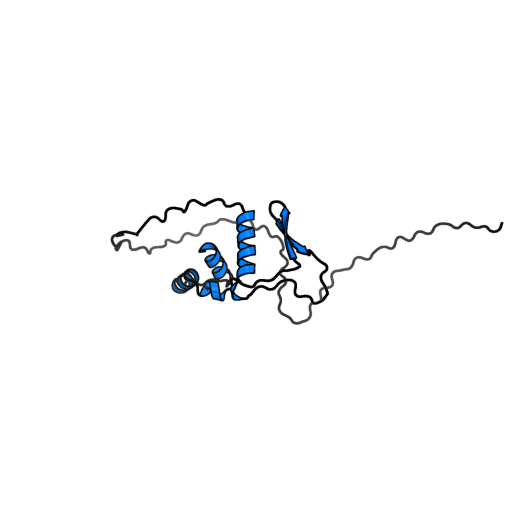O . HIS A 1 94 ? -0.930 -11.141 -6.271 1.00 97.50 94 HIS A O 1
ATOM 728 N N . GLY A 1 95 ? 0.896 -11.534 -7.520 1.00 96.81 95 GLY A N 1
ATOM 729 C CA . GLY A 1 95 ? 0.388 -10.898 -8.740 1.00 96.81 95 GLY A CA 1
ATOM 730 C C . GLY A 1 95 ? 0.685 -9.405 -8.878 1.00 96.81 95 GLY A C 1
ATOM 731 O O . GLY A 1 95 ? 0.113 -8.763 -9.755 1.00 96.81 95 GLY A O 1
ATOM 732 N N . ALA A 1 96 ? 1.561 -8.838 -8.044 1.00 96.94 96 ALA A N 1
ATOM 733 C CA . ALA A 1 96 ? 2.084 -7.497 -8.288 1.00 96.94 96 ALA A CA 1
ATOM 734 C C . ALA A 1 96 ? 3.083 -7.497 -9.456 1.00 96.94 96 ALA A C 1
ATOM 736 O O . ALA A 1 96 ? 3.928 -8.393 -9.553 1.00 96.94 96 ALA A O 1
ATOM 737 N N . THR A 1 97 ? 3.031 -6.468 -10.304 1.00 94.94 97 THR A N 1
ATOM 738 C CA . THR A 1 97 ? 3.944 -6.306 -11.448 1.00 94.94 97 THR A CA 1
ATOM 739 C C . THR A 1 97 ? 4.609 -4.935 -11.429 1.00 94.94 97 THR A C 1
ATOM 741 O O . THR A 1 97 ? 3.942 -3.925 -11.222 1.00 94.94 97 THR A O 1
ATOM 744 N N . PHE A 1 98 ? 5.922 -4.909 -11.653 1.00 93.69 98 PHE A N 1
ATOM 745 C CA . PHE A 1 98 ? 6.751 -3.697 -11.677 1.00 93.69 98 PHE A CA 1
ATOM 746 C C . PHE A 1 98 ? 7.983 -3.920 -12.567 1.00 93.69 98 PHE A C 1
ATOM 748 O O . PHE A 1 98 ? 9.116 -3.857 -12.113 1.00 93.69 98 PHE A O 1
ATOM 755 N N . GLY A 1 99 ? 7.753 -4.306 -13.828 1.00 88.06 99 GLY A N 1
ATOM 756 C CA . GLY A 1 99 ? 8.789 -4.867 -14.708 1.00 88.06 99 GLY A CA 1
ATOM 757 C C . GLY A 1 99 ? 9.939 -3.913 -15.037 1.00 88.06 99 GLY A C 1
ATOM 758 O O . GLY A 1 99 ? 11.092 -4.313 -14.932 1.00 88.06 99 GLY A O 1
ATOM 759 N N . LYS A 1 100 ? 9.628 -2.657 -15.377 1.00 93.94 100 LYS A N 1
ATOM 760 C CA . LYS A 1 100 ? 10.620 -1.620 -15.715 1.00 93.94 100 LYS A CA 1
ATOM 761 C C . LYS A 1 100 ? 11.130 -0.839 -14.505 1.00 93.94 100 LYS A C 1
ATOM 763 O O . LYS A 1 100 ? 11.759 0.202 -14.667 1.00 93.94 100 LYS A O 1
ATOM 768 N N . LEU A 1 101 ? 10.791 -1.285 -13.298 1.00 93.56 101 LEU A N 1
ATOM 769 C CA . LEU A 1 101 ? 11.131 -0.605 -12.059 1.00 93.56 101 LEU A CA 1
ATOM 770 C C . LEU A 1 101 ? 12.007 -1.514 -11.205 1.00 93.56 101 LEU A C 1
ATOM 772 O O . LEU A 1 101 ? 11.660 -2.668 -10.949 1.00 93.56 101 LEU A O 1
ATOM 776 N N . ASP A 1 102 ? 13.096 -0.957 -10.695 1.00 89.56 102 ASP A N 1
ATOM 777 C CA . ASP A 1 102 ? 13.878 -1.571 -9.634 1.00 89.56 102 ASP A CA 1
ATOM 778 C C . ASP A 1 102 ? 13.824 -0.709 -8.376 1.00 89.56 102 ASP A C 1
ATOM 780 O O . ASP A 1 102 ? 13.657 0.512 -8.437 1.00 89.56 102 ASP A O 1
ATOM 784 N N . ILE A 1 103 ? 13.929 -1.352 -7.217 1.00 87.00 103 ILE A N 1
ATOM 785 C CA . ILE A 1 103 ? 13.908 -0.658 -5.933 1.00 87.00 103 ILE A CA 1
ATOM 786 C C . ILE A 1 103 ? 15.313 -0.689 -5.362 1.00 87.00 103 ILE A C 1
ATOM 788 O O . ILE A 1 103 ? 15.828 -1.742 -4.986 1.00 87.00 103 ILE A O 1
ATOM 792 N N . VAL A 1 104 ? 15.913 0.490 -5.279 1.00 88.19 104 VAL A N 1
ATOM 793 C CA . VAL A 1 104 ? 17.304 0.683 -4.883 1.00 88.19 104 VAL A CA 1
ATOM 794 C C . VAL A 1 104 ? 17.391 1.323 -3.506 1.00 88.19 104 VAL A C 1
ATOM 796 O O . VAL A 1 104 ? 16.552 2.131 -3.102 1.00 88.19 104 VAL A O 1
ATOM 799 N N . GLU A 1 105 ? 18.432 0.962 -2.767 1.00 86.44 105 GLU A N 1
ATOM 800 C CA . GLU A 1 105 ? 18.840 1.685 -1.566 1.00 86.44 105 GLU A CA 1
ATOM 801 C C . GLU A 1 105 ? 19.579 2.953 -2.024 1.00 86.44 105 GLU A C 1
ATOM 803 O O . GLU A 1 105 ? 20.614 2.855 -2.681 1.00 86.44 105 GLU A O 1
ATOM 808 N N . ILE A 1 106 ? 19.013 4.133 -1.748 1.00 87.38 106 ILE A N 1
ATOM 809 C CA . ILE A 1 106 ? 19.643 5.421 -2.090 1.00 87.38 106 ILE A CA 1
ATOM 810 C C . ILE A 1 106 ? 20.742 5.723 -1.067 1.00 87.38 106 ILE A C 1
ATOM 812 O O . ILE A 1 106 ? 21.849 6.118 -1.426 1.00 87.38 106 ILE A O 1
ATOM 816 N N . ASP A 1 107 ? 20.433 5.510 0.212 1.00 85.31 107 ASP A N 1
ATOM 817 C CA . ASP A 1 107 ? 21.356 5.624 1.336 1.00 85.31 107 ASP A CA 1
ATOM 818 C C . ASP A 1 107 ? 20.914 4.682 2.471 1.00 85.31 107 ASP A C 1
ATOM 820 O O . ASP A 1 107 ? 19.920 3.970 2.347 1.00 85.31 107 ASP A O 1
ATOM 824 N N . SER A 1 108 ? 21.622 4.692 3.605 1.00 81.06 108 SER A N 1
ATOM 825 C CA . SER A 1 108 ? 21.336 3.817 4.756 1.00 81.06 108 SER A CA 1
ATOM 826 C C . SER A 1 108 ? 19.924 3.955 5.347 1.00 81.06 108 SER A C 1
ATOM 828 O O . SER A 1 108 ? 19.514 3.135 6.167 1.00 81.06 108 SER A O 1
ATOM 830 N N . THR A 1 109 ? 19.205 5.020 5.002 1.00 83.00 109 THR A N 1
ATOM 831 C CA . THR A 1 109 ? 17.878 5.362 5.529 1.00 83.00 109 THR A CA 1
ATOM 832 C C . THR A 1 109 ? 16.799 5.423 4.456 1.00 83.00 109 THR A C 1
ATOM 834 O O . THR A 1 109 ? 15.625 5.227 4.770 1.00 83.00 109 THR A O 1
ATOM 837 N N . ASN A 1 110 ? 17.179 5.642 3.199 1.00 84.25 110 ASN A N 1
ATOM 838 C CA . ASN A 1 110 ? 16.264 5.917 2.107 1.00 84.25 110 ASN A CA 1
ATOM 839 C C . ASN A 1 110 ? 16.293 4.825 1.041 1.00 84.25 110 ASN A C 1
ATOM 841 O O . ASN A 1 110 ? 17.336 4.313 0.632 1.00 84.25 110 ASN A O 1
ATOM 845 N N . ARG A 1 111 ? 15.103 4.512 0.534 1.00 87.06 111 ARG A N 1
ATOM 846 C CA . ARG A 1 111 ? 14.892 3.614 -0.601 1.00 87.06 111 ARG A CA 1
ATOM 847 C C . ARG A 1 111 ? 14.140 4.370 -1.680 1.00 87.06 111 ARG A C 1
ATOM 849 O O . ARG A 1 111 ? 13.246 5.154 -1.372 1.00 87.06 111 ARG A O 1
ATOM 856 N N . GLY A 1 112 ? 14.508 4.127 -2.926 1.00 90.31 112 GLY A N 1
ATOM 857 C CA . GLY A 1 112 ? 13.919 4.766 -4.092 1.00 90.31 112 GLY A CA 1
ATOM 858 C C . GLY A 1 112 ? 13.545 3.756 -5.152 1.00 90.31 112 GLY A C 1
ATOM 859 O O . GLY A 1 112 ? 13.986 2.611 -5.124 1.00 90.31 112 GLY A O 1
ATOM 860 N N . ILE A 1 113 ? 12.737 4.207 -6.099 1.00 91.94 113 ILE A N 1
ATOM 861 C CA . ILE A 1 113 ? 12.389 3.440 -7.288 1.00 91.94 113 ILE A CA 1
ATOM 862 C C . ILE A 1 113 ? 13.132 4.072 -8.459 1.00 91.94 113 ILE A C 1
ATOM 864 O O . ILE A 1 113 ? 13.082 5.289 -8.631 1.00 91.94 113 ILE A O 1
ATOM 868 N N . VAL A 1 114 ? 13.818 3.253 -9.248 1.00 93.75 114 VAL A N 1
ATOM 869 C CA . VAL A 1 114 ? 14.488 3.670 -10.482 1.00 93.75 114 VAL A CA 1
ATOM 870 C C . VAL A 1 114 ? 13.904 2.912 -11.662 1.00 93.75 114 VAL A C 1
ATOM 872 O O . VAL A 1 114 ? 13.534 1.745 -11.535 1.00 93.75 114 VAL A O 1
ATOM 875 N N . ALA A 1 115 ? 13.818 3.575 -12.810 1.00 95.31 115 ALA A N 1
ATOM 876 C CA . ALA A 1 115 ? 13.491 2.902 -14.056 1.00 95.31 115 ALA A CA 1
ATOM 877 C C . ALA A 1 115 ? 14.727 2.144 -14.566 1.00 95.31 115 ALA A C 1
ATOM 879 O O . ALA A 1 115 ? 15.832 2.687 -14.560 1.00 95.31 115 ALA A O 1
ATOM 880 N N . THR A 1 116 ? 14.552 0.895 -14.993 1.00 95.00 116 THR A N 1
ATOM 881 C CA . THR A 1 116 ? 15.624 0.083 -15.600 1.00 95.00 116 THR A CA 1
ATOM 882 C C . THR A 1 116 ? 15.669 0.210 -17.119 1.00 95.00 116 THR A C 1
ATOM 884 O O . THR A 1 116 ? 16.642 -0.204 -17.744 1.00 95.00 116 THR A O 1
ATOM 887 N N . GLU A 1 117 ? 14.607 0.755 -17.708 1.00 95.31 117 GLU A N 1
ATOM 888 C CA . GLU A 1 117 ? 14.381 0.897 -19.144 1.00 95.31 117 GLU A CA 1
ATOM 889 C C . GLU A 1 117 ? 13.609 2.193 -19.415 1.00 95.31 117 GLU A C 1
ATOM 891 O O . GLU A 1 117 ? 12.994 2.755 -18.503 1.00 95.31 117 GLU A O 1
ATOM 896 N N . ASP A 1 118 ? 13.595 2.636 -20.672 1.00 95.56 118 ASP A N 1
ATOM 897 C CA . ASP A 1 118 ? 12.786 3.779 -21.088 1.00 95.56 118 ASP A CA 1
ATOM 898 C C . ASP A 1 118 ? 11.290 3.499 -20.869 1.00 95.56 118 ASP A C 1
ATOM 900 O O . ASP A 1 118 ? 10.744 2.442 -21.225 1.00 95.56 118 ASP A O 1
ATOM 904 N N . VAL A 1 119 ? 10.625 4.481 -20.269 1.00 95.12 119 VAL A N 1
ATOM 905 C CA . VAL A 1 119 ? 9.196 4.461 -19.968 1.00 95.12 119 VAL A CA 1
ATOM 906 C C . VAL A 1 119 ? 8.469 5.291 -21.010 1.00 95.12 119 VAL A C 1
ATOM 908 O O . VAL A 1 119 ? 8.809 6.455 -21.212 1.00 95.12 119 VAL A O 1
ATOM 911 N N . ALA A 1 120 ? 7.474 4.695 -21.663 1.00 94.75 120 ALA A N 1
ATOM 912 C CA . ALA A 1 120 ? 6.630 5.424 -22.597 1.00 94.75 120 ALA A CA 1
ATOM 913 C C . ALA A 1 120 ? 5.555 6.236 -21.859 1.00 94.75 120 ALA A C 1
ATOM 915 O O . ALA A 1 120 ? 5.129 5.877 -20.757 1.00 94.75 120 ALA A O 1
ATOM 916 N N . ASP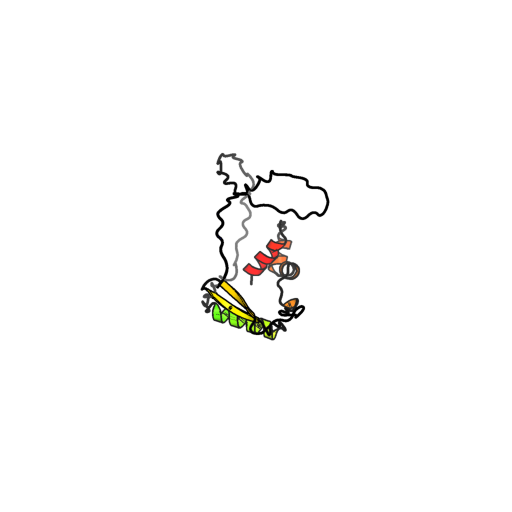 A 1 121 ? 5.073 7.293 -22.510 1.00 93.69 121 ASP A N 1
ATOM 917 C CA . ASP A 1 121 ? 3.877 8.001 -22.062 1.00 93.69 121 ASP A CA 1
ATOM 918 C C . ASP A 1 121 ? 2.688 7.020 -21.994 1.00 93.69 121 ASP A C 1
ATOM 920 O O . ASP A 1 121 ? 2.556 6.119 -22.826 1.00 93.69 121 ASP A O 1
ATOM 924 N N . ASP A 1 122 ? 1.847 7.169 -20.968 1.00 93.38 122 ASP A N 1
ATOM 925 C CA . ASP A 1 122 ? 0.673 6.324 -20.687 1.00 93.38 122 ASP A CA 1
ATOM 926 C C . ASP A 1 122 ? 0.952 4.827 -20.400 1.00 93.38 122 ASP A C 1
ATOM 928 O O . ASP A 1 122 ? 0.030 4.005 -20.354 1.00 93.38 122 ASP A O 1
ATOM 932 N N . GLU A 1 123 ? 2.204 4.439 -20.137 1.00 94.31 123 GLU A N 1
ATOM 933 C CA . GLU A 1 123 ? 2.551 3.070 -19.742 1.00 94.31 123 GLU A CA 1
ATOM 934 C C . GLU A 1 123 ? 2.229 2.775 -18.261 1.00 94.31 123 GLU A C 1
ATOM 936 O O . GLU A 1 123 ? 2.538 3.544 -17.349 1.00 94.31 123 GLU A O 1
ATOM 941 N N . THR A 1 124 ? 1.656 1.596 -17.980 1.00 93.00 124 THR A N 1
ATOM 942 C CA . THR A 1 124 ? 1.466 1.127 -16.596 1.00 93.00 124 THR A CA 1
ATOM 943 C C . THR A 1 124 ? 2.765 0.553 -16.033 1.00 93.00 124 THR A C 1
ATOM 945 O O . THR A 1 124 ? 3.128 -0.588 -16.312 1.00 93.00 124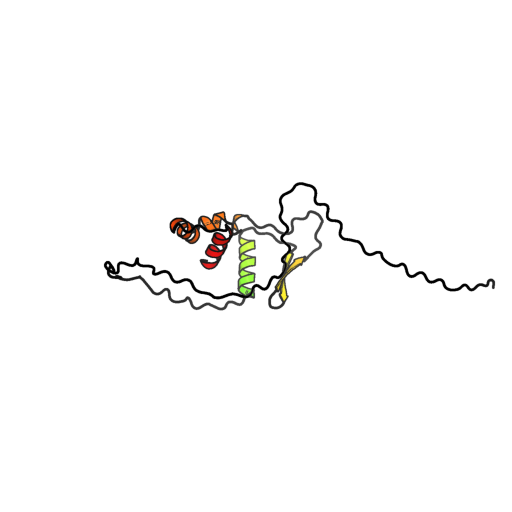 THR A O 1
ATOM 948 N N . LEU A 1 125 ? 3.435 1.325 -15.178 1.00 94.44 125 LEU A N 1
ATOM 949 C CA . LEU A 1 125 ? 4.705 0.925 -14.560 1.00 94.44 125 LEU A CA 1
ATOM 950 C C . LEU A 1 125 ? 4.565 -0.023 -13.371 1.00 94.44 125 LEU A C 1
ATOM 952 O O . LEU A 1 125 ? 5.422 -0.877 -13.143 1.00 94.44 125 LEU A O 1
ATOM 956 N N . LEU A 1 126 ? 3.507 0.162 -12.586 1.00 94.75 126 LEU A N 1
ATOM 957 C CA . LEU A 1 126 ? 3.287 -0.525 -11.323 1.00 94.75 126 LEU A CA 1
ATOM 958 C C . LEU A 1 126 ? 1.827 -0.942 -11.223 1.00 94.75 126 LEU A C 1
ATOM 960 O O . LEU A 1 126 ? 0.921 -0.120 -11.344 1.00 94.75 126 LEU A O 1
ATOM 964 N N . TYR A 1 127 ? 1.609 -2.214 -10.921 1.00 96.06 127 TYR A N 1
ATOM 965 C CA . TYR A 1 127 ? 0.298 -2.747 -10.594 1.00 96.06 127 TYR A CA 1
ATOM 966 C C . TYR A 1 127 ? 0.377 -3.533 -9.288 1.00 96.06 127 TYR A C 1
ATOM 968 O O . TYR A 1 127 ? 1.164 -4.474 -9.165 1.00 96.06 127 TYR A O 1
ATOM 976 N N . ILE A 1 128 ? -0.457 -3.146 -8.320 1.00 96.69 128 ILE A N 1
ATOM 977 C CA . ILE A 1 128 ? -0.605 -3.823 -7.030 1.00 96.69 128 ILE A CA 1
ATOM 978 C C . ILE A 1 128 ? -2.052 -4.319 -6.900 1.00 96.69 128 ILE A C 1
ATOM 980 O O . ILE A 1 128 ? -2.976 -3.500 -6.855 1.00 96.69 128 ILE A O 1
ATOM 984 N N . PRO A 1 129 ? -2.279 -5.641 -6.802 1.00 97.56 129 PRO A N 1
ATOM 985 C CA . PRO A 1 129 ? -3.596 -6.189 -6.517 1.00 97.56 129 PRO A CA 1
ATOM 986 C C . PRO A 1 129 ? -4.181 -5.637 -5.212 1.00 97.56 129 PRO A C 1
ATOM 988 O O . PRO A 1 129 ? -3.497 -5.541 -4.192 1.00 97.56 129 PRO A O 1
ATOM 991 N N . LYS A 1 130 ? -5.482 -5.324 -5.215 1.00 95.88 130 LYS A N 1
ATOM 992 C CA . LYS A 1 130 ? -6.178 -4.724 -4.061 1.00 95.88 130 LYS A CA 1
ATOM 993 C C . LYS A 1 130 ? -6.053 -5.555 -2.778 1.00 95.88 130 LYS A C 1
ATOM 995 O O . LYS A 1 130 ? -6.015 -4.992 -1.691 1.00 95.88 130 LYS A O 1
ATOM 1000 N N . ASN A 1 131 ? -5.981 -6.881 -2.893 1.00 95.31 131 ASN A N 1
ATOM 1001 C CA . ASN 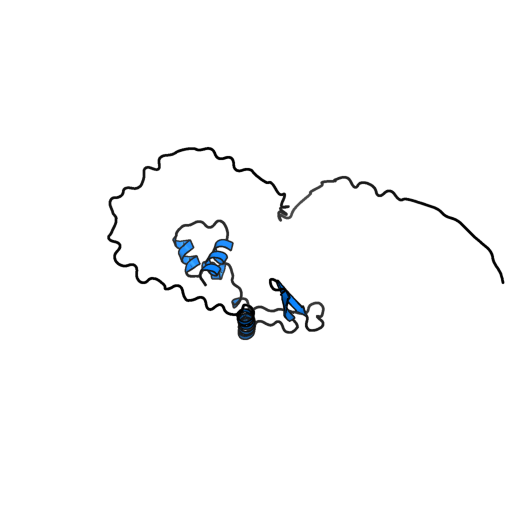A 1 131 ? -5.829 -7.795 -1.758 1.00 95.31 131 ASN A CA 1
ATOM 1002 C C . ASN A 1 131 ? -4.455 -7.715 -1.071 1.00 95.31 131 ASN A C 1
ATOM 1004 O O . ASN A 1 131 ? -4.299 -8.298 -0.005 1.00 95.31 131 ASN A O 1
ATOM 1008 N N . LEU A 1 132 ? -3.476 -7.015 -1.655 1.00 96.44 132 LEU A N 1
ATOM 1009 C CA . LEU A 1 132 ? -2.166 -6.765 -1.040 1.00 96.44 132 LEU A CA 1
ATOM 1010 C C . LEU A 1 132 ? -2.093 -5.400 -0.345 1.00 96.44 132 LEU A C 1
ATOM 1012 O O . LEU A 1 132 ? -1.057 -5.049 0.212 1.00 96.44 132 LEU A O 1
ATOM 1016 N N . ILE A 1 133 ? -3.176 -4.620 -0.381 1.00 95.88 133 ILE A N 1
ATOM 1017 C CA . ILE A 1 133 ? -3.237 -3.284 0.204 1.00 95.88 133 ILE A CA 1
ATOM 1018 C C . ILE A 1 133 ? -3.912 -3.369 1.570 1.00 95.88 133 ILE A C 1
ATOM 1020 O O . ILE A 1 133 ? -5.040 -3.850 1.702 1.00 95.88 133 ILE A O 1
ATOM 1024 N N . ILE A 1 134 ? -3.245 -2.831 2.589 1.00 95.44 134 ILE A N 1
ATOM 1025 C CA . ILE A 1 134 ? -3.856 -2.629 3.902 1.00 95.44 134 ILE A CA 1
ATOM 1026 C C . ILE A 1 134 ? -4.817 -1.447 3.795 1.00 95.44 134 ILE A C 1
ATOM 1028 O O . ILE A 1 134 ? -4.420 -0.311 3.538 1.00 95.44 134 ILE A O 1
ATOM 1032 N N . THR A 1 135 ? -6.101 -1.725 3.988 1.00 95.38 135 THR A N 1
ATOM 1033 C CA . THR A 1 135 ? -7.176 -0.731 3.917 1.00 95.38 135 THR A CA 1
ATOM 1034 C C . THR A 1 135 ? -7.817 -0.530 5.285 1.00 95.38 135 THR A C 1
ATOM 1036 O O . THR A 1 135 ? -7.670 -1.352 6.193 1.00 95.38 135 THR A O 1
ATOM 1039 N N . SER A 1 136 ? -8.567 0.564 5.444 1.00 93.44 136 SER A N 1
ATOM 1040 C CA . SER A 1 136 ? -9.318 0.818 6.682 1.00 93.44 136 SER A CA 1
ATOM 1041 C C . SER A 1 136 ? -10.357 -0.272 6.955 1.00 93.44 136 SER A C 1
ATOM 1043 O O . SER A 1 136 ? -10.656 -0.570 8.108 1.00 93.44 136 SER A O 1
ATOM 1045 N N . GLU A 1 137 ? -10.915 -0.866 5.904 1.00 94.69 137 GLU A N 1
ATOM 1046 C CA . GLU A 1 137 ? -11.890 -1.949 5.969 1.00 94.69 137 GLU A CA 1
ATOM 1047 C C . GLU A 1 137 ? -11.251 -3.231 6.514 1.00 94.69 137 GLU A C 1
ATOM 1049 O O . GLU A 1 137 ? -11.799 -3.846 7.433 1.00 94.69 137 GLU A O 1
ATOM 1054 N N . VAL A 1 138 ? -10.067 -3.595 6.006 1.00 95.69 138 VAL A N 1
ATOM 1055 C CA . VAL A 1 138 ? -9.278 -4.731 6.517 1.00 95.69 138 VAL A CA 1
ATOM 1056 C C . VAL A 1 138 ? -8.909 -4.496 7.981 1.00 95.69 138 VAL A C 1
ATOM 1058 O O . VAL A 1 138 ? -9.202 -5.326 8.837 1.00 95.69 138 VAL A O 1
ATOM 1061 N N . ALA A 1 139 ? -8.379 -3.316 8.306 1.00 96.19 139 ALA A N 1
ATOM 1062 C CA . ALA A 1 139 ? -7.997 -2.985 9.674 1.00 96.19 139 ALA A CA 1
ATOM 1063 C C . ALA A 1 139 ? -9.191 -3.009 10.648 1.00 96.19 139 ALA A C 1
ATOM 1065 O O . ALA A 1 139 ? -9.068 -3.501 11.767 1.00 96.19 139 ALA A O 1
ATOM 1066 N N . ARG A 1 140 ? -10.373 -2.528 10.238 1.00 94.62 140 ARG A N 1
ATOM 1067 C CA . ARG A 1 140 ? -11.583 -2.536 11.081 1.00 94.62 140 ARG A CA 1
ATOM 1068 C C . ARG A 1 140 ? -12.154 -3.940 11.288 1.00 94.62 140 ARG A C 1
ATOM 1070 O O . ARG A 1 140 ? -12.674 -4.215 12.364 1.00 94.62 140 ARG A O 1
ATOM 1077 N N . SER A 1 141 ? -12.081 -4.795 10.269 1.00 95.88 141 SER A N 1
ATOM 1078 C CA . SER A 1 141 ? -12.584 -6.177 10.328 1.00 95.88 141 SER A CA 1
ATOM 1079 C C . SER A 1 141 ? -11.630 -7.156 11.021 1.00 95.88 141 SER A C 1
ATOM 1081 O O . SER A 1 141 ? -12.048 -8.258 11.363 1.00 95.88 141 SER A O 1
ATOM 1083 N N . SER A 1 142 ? -10.384 -6.749 11.277 1.00 96.69 142 SER A N 1
ATOM 1084 C CA . SER A 1 142 ? -9.413 -7.519 12.061 1.00 96.69 142 SER A CA 1
ATOM 1085 C C . SER A 1 142 ? -9.853 -7.752 13.518 1.00 96.69 142 SER A C 1
ATOM 1087 O O . SER A 1 142 ? -10.767 -7.096 14.040 1.00 96.69 142 SER A O 1
ATOM 1089 N N . GLU A 1 143 ? -9.162 -8.662 14.210 1.00 97.31 143 GLU A N 1
ATOM 1090 C CA . GLU A 1 143 ? -9.392 -8.939 15.634 1.00 97.31 143 GLU A CA 1
ATOM 1091 C C . GLU A 1 143 ? -9.207 -7.682 16.496 1.00 97.31 143 GLU A C 1
ATOM 1093 O O . GLU A 1 143 ? -10.078 -7.355 17.309 1.00 97.31 143 GLU A O 1
ATOM 1098 N N . ILE A 1 144 ? -8.129 -6.922 16.261 1.00 96.69 144 ILE A N 1
ATOM 1099 C CA . ILE A 1 144 ? -7.852 -5.679 16.990 1.00 96.69 144 ILE A CA 1
ATOM 1100 C C . ILE A 1 144 ? -8.892 -4.595 16.679 1.00 96.69 144 ILE A C 1
ATOM 1102 O O . ILE A 1 144 ? -9.382 -3.931 17.594 1.00 96.69 144 ILE A O 1
ATOM 1106 N N . GLY A 1 145 ? -9.318 -4.458 15.419 1.00 95.56 145 GLY A N 1
ATOM 1107 C CA . GLY A 1 145 ? -10.373 -3.515 15.032 1.00 95.56 145 GLY A CA 1
ATOM 1108 C C . GLY A 1 145 ? -11.722 -3.838 15.682 1.00 95.56 145 GLY A C 1
ATOM 1109 O O . GLY A 1 145 ? -12.425 -2.946 16.177 1.00 95.56 145 GLY A O 1
ATOM 1110 N N . THR A 1 146 ? -12.049 -5.127 15.774 1.00 96.19 146 THR A N 1
ATOM 1111 C CA . THR A 1 146 ? -13.247 -5.614 16.463 1.00 96.19 146 THR A CA 1
ATOM 1112 C C . THR A 1 146 ? -13.167 -5.362 17.971 1.00 96.19 146 THR A C 1
ATOM 1114 O O . THR A 1 146 ? -14.157 -4.940 18.572 1.00 96.19 146 THR A O 1
ATOM 1117 N N . ALA A 1 147 ? -12.002 -5.574 18.592 1.00 96.56 147 ALA A N 1
ATOM 1118 C CA . ALA A 1 147 ? -11.784 -5.308 20.013 1.00 96.56 147 ALA A CA 1
ATOM 1119 C C . ALA A 1 147 ? -11.936 -3.815 20.349 1.00 96.56 147 ALA A C 1
ATOM 1121 O O . ALA A 1 147 ? -12.637 -3.469 21.301 1.00 96.56 147 ALA A O 1
ATOM 1122 N N . ILE A 1 148 ? -11.368 -2.929 19.523 1.00 95.25 148 ILE A N 1
ATOM 1123 C CA . ILE A 1 148 ? -11.528 -1.475 19.667 1.00 95.25 148 ILE A CA 1
ATOM 1124 C C . ILE A 1 148 ? -13.007 -1.094 19.577 1.00 95.25 148 ILE A C 1
ATOM 1126 O O . ILE A 1 148 ? -13.516 -0.392 20.447 1.00 95.25 148 ILE A O 1
ATOM 1130 N N . THR A 1 149 ? -13.730 -1.616 18.585 1.00 94.25 149 THR A N 1
ATOM 1131 C CA . THR A 1 149 ? -15.160 -1.315 18.414 1.00 94.25 149 THR A CA 1
ATOM 1132 C C . THR A 1 149 ? -15.983 -1.778 19.623 1.00 94.25 149 THR A C 1
ATOM 1134 O O . THR A 1 149 ? -16.832 -1.040 20.120 1.00 94.25 149 THR A O 1
ATOM 1137 N N . LYS A 1 150 ? -15.703 -2.978 20.149 1.00 96.75 150 LYS A N 1
ATOM 1138 C CA . LYS A 1 150 ? -16.389 -3.537 21.328 1.00 96.75 150 LYS A CA 1
ATOM 1139 C C . LYS A 1 150 ? -16.065 -2.800 22.627 1.00 96.75 150 LYS A C 1
ATOM 1141 O O . LYS A 1 150 ? -16.887 -2.809 23.536 1.00 96.75 150 LYS A O 1
ATOM 1146 N N . SER A 1 151 ? -14.902 -2.157 22.718 1.00 96.19 151 SER A N 1
ATOM 1147 C CA . SER A 1 151 ? -14.511 -1.388 23.905 1.00 96.19 151 SER A CA 1
ATOM 1148 C C . SER A 1 151 ? -15.350 -0.120 24.122 1.00 96.19 151 SER A C 1
ATOM 1150 O O . SER A 1 151 ? -15.294 0.473 25.195 1.00 96.19 151 SER A O 1
ATOM 1152 N N . GLY A 1 152 ? -16.116 0.316 23.112 1.00 93.38 152 GLY A N 1
ATOM 1153 C CA . GLY A 1 152 ? -16.894 1.556 23.166 1.00 93.38 152 GLY A CA 1
ATOM 1154 C C . GLY A 1 152 ? -16.047 2.827 23.051 1.00 93.38 152 GLY A C 1
ATOM 1155 O O . GLY A 1 152 ? -16.583 3.930 23.157 1.00 93.38 152 GLY A O 1
ATOM 1156 N N . ILE A 1 153 ? -14.737 2.701 22.812 1.00 93.50 153 ILE A N 1
ATOM 1157 C CA . ILE A 1 153 ? -13.852 3.840 22.567 1.00 93.50 153 ILE A CA 1
ATOM 1158 C C . ILE A 1 153 ? -14.216 4.468 21.218 1.00 93.50 153 ILE A C 1
ATOM 1160 O O . ILE A 1 153 ? -14.093 3.844 20.162 1.00 93.50 153 ILE A O 1
ATOM 1164 N N . GLN A 1 154 ? -14.624 5.737 21.240 1.00 89.06 154 GLN A N 1
ATOM 1165 C CA . GLN A 1 154 ? -14.783 6.519 20.017 1.00 89.06 154 GLN A CA 1
ATOM 1166 C C . GLN A 1 154 ? -13.416 6.956 19.494 1.00 89.06 154 GLN A C 1
ATOM 1168 O O . GLN A 1 154 ? -12.779 7.865 20.029 1.00 89.06 154 GLN A O 1
ATOM 1173 N N . LEU A 1 155 ? -12.976 6.322 18.411 1.00 90.50 155 LEU A N 1
ATOM 1174 C CA . LEU A 1 155 ? -11.824 6.792 17.655 1.00 90.50 155 LEU A CA 1
ATOM 1175 C C . LEU A 1 155 ? -12.191 8.057 16.880 1.00 90.50 155 LEU A C 1
ATOM 1177 O O . LEU A 1 155 ? -13.170 8.083 16.137 1.00 90.50 155 LEU A O 1
ATOM 1181 N N . ARG A 1 156 ? -11.364 9.097 17.016 1.00 89.62 156 ARG A N 1
ATOM 1182 C CA . ARG A 1 156 ? -11.541 10.356 16.277 1.00 89.62 156 ARG A CA 1
ATOM 1183 C C . ARG A 1 156 ? -11.121 10.259 14.809 1.00 89.62 156 ARG A C 1
ATOM 1185 O O . ARG A 1 156 ? -11.566 11.065 14.004 1.00 89.62 156 ARG A O 1
ATOM 1192 N N . SER A 1 157 ? -10.271 9.290 14.459 1.00 92.56 157 SER A N 1
ATOM 1193 C CA . SER A 1 157 ? -9.706 9.143 13.116 1.00 92.56 157 SER A CA 1
ATOM 1194 C C . SER A 1 157 ? -9.822 7.712 12.598 1.00 92.56 157 SER A C 1
ATOM 1196 O O . SER A 1 157 ? -9.592 6.747 13.328 1.00 92.56 157 SER A O 1
ATOM 1198 N N . LYS A 1 158 ? -10.115 7.569 11.300 1.00 87.69 158 LYS A N 1
ATOM 1199 C CA . LYS A 1 158 ? -10.095 6.268 10.609 1.00 87.69 158 LYS A CA 1
ATOM 1200 C C . LYS A 1 158 ? -8.690 5.655 10.597 1.00 87.69 158 LYS A C 1
ATOM 1202 O O . LYS A 1 158 ? -8.565 4.435 10.657 1.00 87.69 158 LYS A O 1
ATOM 1207 N N . HIS A 1 159 ? -7.649 6.491 10.596 1.00 93.50 159 HIS A N 1
ATOM 1208 C CA . HIS A 1 159 ? -6.253 6.049 10.606 1.00 93.50 159 HIS A CA 1
ATOM 1209 C C . HIS A 1 159 ? -5.871 5.304 11.889 1.00 93.50 159 HIS A C 1
ATOM 1211 O O . HIS A 1 159 ? -4.960 4.483 11.855 1.00 93.50 159 HIS A O 1
ATOM 1217 N N . SER A 1 160 ? -6.597 5.517 12.994 1.00 94.81 160 SER A N 1
ATOM 1218 C CA . SER A 1 160 ? -6.359 4.796 14.248 1.00 94.81 160 SER A CA 1
ATOM 1219 C C . SER A 1 160 ? -6.528 3.284 14.086 1.00 94.81 160 SER A C 1
ATOM 1221 O O . SER A 1 160 ? -5.748 2.536 14.660 1.00 94.81 160 SER A O 1
ATOM 1223 N N . TYR A 1 161 ? -7.469 2.825 13.250 1.00 95.06 161 TYR A N 1
ATOM 1224 C CA . TYR A 1 161 ? -7.617 1.393 12.972 1.00 95.06 161 TYR A CA 1
ATOM 1225 C C . TYR A 1 161 ? -6.396 0.824 12.251 1.00 95.06 161 TYR A C 1
ATOM 1227 O O . TYR A 1 161 ? -5.907 -0.231 12.638 1.00 95.06 161 TYR A O 1
ATOM 1235 N N . ILE A 1 162 ? -5.885 1.526 11.235 1.00 96.81 162 ILE A N 1
ATOM 1236 C CA . ILE A 1 162 ? -4.701 1.083 10.486 1.00 96.81 162 ILE A CA 1
ATOM 1237 C C . ILE A 1 162 ? -3.477 1.056 11.404 1.00 96.81 162 ILE A C 1
ATOM 1239 O O . ILE A 1 162 ? -2.749 0.073 11.404 1.00 96.81 162 ILE A O 1
ATOM 1243 N N . ALA A 1 163 ? -3.274 2.091 12.224 1.00 96.00 163 ALA A N 1
ATOM 1244 C CA . ALA A 1 163 ? -2.159 2.134 13.168 1.00 96.00 163 ALA A CA 1
ATOM 1245 C C . ALA A 1 163 ? -2.217 0.979 14.179 1.00 96.00 163 ALA A C 1
ATOM 1247 O O . ALA A 1 163 ? -1.215 0.308 14.402 1.00 96.00 163 ALA A O 1
ATOM 1248 N N . SER A 1 164 ? -3.391 0.705 14.756 1.00 95.06 164 SER A N 1
ATOM 1249 C CA . SER A 1 164 ? -3.569 -0.428 15.668 1.00 95.06 164 SER A CA 1
ATOM 1250 C C . SER A 1 164 ? -3.378 -1.777 14.979 1.00 95.06 164 SER A C 1
ATOM 1252 O O . SER A 1 164 ? -2.822 -2.681 15.589 1.00 95.06 164 SER A O 1
ATOM 1254 N N . PHE A 1 165 ? -3.803 -1.908 13.721 1.00 96.62 165 PHE A N 1
ATOM 1255 C CA . PHE A 1 165 ? -3.577 -3.106 12.915 1.00 96.62 165 PHE A CA 1
ATOM 1256 C C . PHE A 1 165 ? -2.081 -3.343 12.663 1.00 96.62 165 PHE A C 1
ATOM 1258 O O . PHE A 1 165 ? -1.586 -4.425 12.939 1.00 96.62 165 PHE A O 1
ATOM 1265 N N . LEU A 1 166 ? -1.340 -2.310 12.250 1.00 96.00 166 LEU A N 1
ATOM 1266 C CA . LEU A 1 166 ? 0.106 -2.394 12.001 1.00 96.00 166 LEU A CA 1
ATOM 1267 C C . LEU A 1 166 ? 0.941 -2.701 13.251 1.00 96.00 166 LEU A C 1
ATOM 1269 O O . LEU A 1 166 ? 2.053 -3.192 13.121 1.00 96.00 166 LEU A O 1
ATOM 1273 N N . LEU A 1 167 ? 0.447 -2.357 14.443 1.00 95.50 167 LEU A N 1
ATOM 1274 C CA . LEU A 1 167 ? 1.120 -2.668 15.708 1.00 95.50 167 LEU A CA 1
ATOM 1275 C C . LEU A 1 167 ? 0.821 -4.084 16.217 1.00 95.50 167 LEU A C 1
ATOM 1277 O O . LEU A 1 167 ? 1.526 -4.556 17.107 1.00 95.50 167 LEU A O 1
ATOM 1281 N N . ALA A 1 168 ? -0.256 -4.704 15.733 1.00 94.25 168 ALA A N 1
ATOM 1282 C CA . ALA A 1 168 ? -0.705 -6.017 16.183 1.00 94.25 168 ALA A CA 1
ATOM 1283 C C . ALA A 1 168 ? -0.129 -7.171 15.346 1.00 94.25 168 ALA A C 1
ATOM 1285 O O . ALA A 1 168 ? 0.038 -8.261 15.891 1.00 94.25 168 ALA A O 1
ATOM 1286 N N . GLU A 1 169 ? 0.150 -6.928 14.061 1.00 87.94 169 GLU A N 1
ATOM 1287 C CA . GLU A 1 169 ? 0.825 -7.859 13.138 1.00 87.94 169 GLU A CA 1
ATOM 1288 C C . GLU A 1 169 ? 2.352 -7.848 13.316 1.00 87.94 169 GLU A C 1
ATOM 1290 O O . GLU A 1 169 ? 2.960 -8.944 13.301 1.00 87.94 169 GLU A O 1
#

Secondary structure (DSSP, 8-state):
--------------PPP--------------------------------------------------------------HHHHHHHHHHHHHHTT-B-TTEEEEE-SSS-EEEEESSPPPTT----B--GGGS--HHHHHHSHHHHHHHHTT---S-THHHHHHHHHH-

Organism: Lygus hesperus (NCBI:txid30085)